Protein AF-A0A8G2L8I8-F1 (afdb_monomer_lite)

Radius of gyration: 23.49 Å; chains: 1; bounding box: 88×43×34 Å

Sequence (132 aa):
MQTAEFVELLAVPQAQAKNPLFDIIVEDKINIQNYCNALIAKILELKQSHFPAFIDYQFNLVKNPEVWICKFEKLLANNEAFFSSKTAMSRYNKLYILIEKKRTELQSSGIKEPVAKTPKRLINAESEERYF

Secondary structure (DSSP, 8-state):
------SS--EE-GGG-S-TTT-EE-SS---HHHHHHHHHHHHHHS-TTTHHHHHHHHHHH-S-HHHHHHHHHHHHHHTGGGG-SHHHHHHHHHHHHHHHHHHHHHHHHTS--------GGGS---------

Organism: Flavobacterium psychrophilum (NCBI:txid96345)

pLDDT: mean 83.63, std 14.46, range [49.31, 96.06]

Structure (mmCIF, N/CA/C/O backbone):
data_AF-A0A8G2L8I8-F1
#
_entry.id   AF-A0A8G2L8I8-F1
#
loop_
_atom_site.group_PDB
_atom_site.id
_atom_site.type_symbol
_atom_site.label_atom_id
_atom_site.label_alt_id
_atom_site.label_comp_id
_atom_site.label_asym_id
_atom_site.label_entity_id
_atom_site.label_seq_id
_atom_site.pdbx_PDB_ins_code
_atom_site.Cartn_x
_atom_site.Cartn_y
_atom_site.Cartn_z
_atom_site.occupancy
_atom_site.B_iso_or_equiv
_atom_site.auth_seq_id
_atom_site.auth_comp_id
_atom_site.auth_asym_id
_atom_site.auth_atom_id
_atom_site.pdbx_PDB_model_num
ATOM 1 N N . MET A 1 1 ? -13.816 10.723 -0.049 1.00 81.62 1 MET A N 1
ATOM 2 C CA . MET A 1 1 ? -12.504 10.156 -0.419 1.00 81.62 1 MET A CA 1
ATOM 3 C C . MET A 1 1 ? -12.299 10.375 -1.907 1.00 81.62 1 MET A C 1
ATOM 5 O O . MET A 1 1 ? -13.246 10.183 -2.662 1.00 81.62 1 MET A O 1
ATOM 9 N N . GLN A 1 2 ? -11.108 10.804 -2.313 1.00 88.94 2 GLN A N 1
ATOM 10 C CA . GLN A 1 2 ? -10.752 10.972 -3.721 1.00 88.94 2 GLN A CA 1
ATOM 11 C C . GLN A 1 2 ? -10.095 9.699 -4.264 1.00 88.94 2 GLN A C 1
ATOM 13 O O . GLN A 1 2 ? -9.395 8.995 -3.538 1.00 88.94 2 GLN A O 1
ATOM 18 N N . THR A 1 3 ? -10.310 9.394 -5.540 1.00 91.06 3 THR A N 1
ATOM 19 C CA . THR A 1 3 ? -9.776 8.189 -6.189 1.00 91.06 3 THR A CA 1
ATOM 20 C C . THR A 1 3 ? -8.532 8.496 -7.020 1.00 91.06 3 THR A C 1
ATOM 22 O O . THR A 1 3 ? -8.291 9.639 -7.410 1.00 91.06 3 THR A O 1
ATOM 25 N N . ALA A 1 4 ? -7.763 7.458 -7.343 1.00 88.38 4 ALA A N 1
ATOM 26 C CA . ALA A 1 4 ? -6.740 7.498 -8.381 1.00 88.38 4 ALA A CA 1
ATOM 27 C C . ALA A 1 4 ? -7.066 6.453 -9.456 1.00 88.38 4 ALA A C 1
ATOM 29 O O . ALA A 1 4 ? -7.612 5.392 -9.165 1.00 88.38 4 ALA A O 1
ATOM 30 N N . GLU A 1 5 ? -6.747 6.759 -10.709 1.00 88.50 5 GLU A N 1
ATOM 31 C CA . GLU A 1 5 ? -7.038 5.882 -11.848 1.00 88.50 5 GLU A CA 1
ATOM 32 C C . GLU A 1 5 ? -6.004 4.757 -11.934 1.00 88.50 5 GLU A C 1
ATOM 34 O O . GLU A 1 5 ? -5.005 4.862 -12.653 1.00 88.50 5 GLU A O 1
ATOM 39 N N . PHE A 1 6 ? -6.217 3.700 -11.153 1.00 88.31 6 PHE A N 1
ATOM 40 C CA . PHE A 1 6 ? -5.448 2.465 -11.257 1.00 88.31 6 PHE A CA 1
ATOM 41 C C . PHE A 1 6 ? -5.835 1.709 -12.530 1.00 88.31 6 PHE A C 1
ATOM 43 O O . PHE A 1 6 ? -7.015 1.521 -12.814 1.00 88.31 6 PHE A O 1
ATOM 50 N N . VAL A 1 7 ? -4.824 1.266 -13.280 1.00 81.88 7 VAL A N 1
ATOM 51 C CA . VAL A 1 7 ? -5.005 0.443 -14.489 1.00 81.88 7 VAL A CA 1
ATOM 52 C C . VAL A 1 7 ? -5.306 -1.011 -14.113 1.00 81.88 7 VAL A C 1
ATOM 54 O O . VAL A 1 7 ? -6.070 -1.686 -14.794 1.00 81.88 7 VAL A O 1
ATOM 57 N N . GLU A 1 8 ? -4.741 -1.476 -12.997 1.00 83.12 8 GLU A N 1
ATOM 58 C CA . GLU A 1 8 ? -4.936 -2.820 -12.455 1.00 83.12 8 GLU A CA 1
ATOM 59 C C . GLU A 1 8 ? -5.478 -2.723 -11.027 1.00 83.12 8 GLU A C 1
ATOM 61 O O . GLU A 1 8 ? -4.891 -2.053 -10.175 1.00 83.12 8 GLU A O 1
ATOM 66 N N . LEU A 1 9 ? -6.611 -3.383 -10.776 1.00 87.69 9 LEU A N 1
ATOM 67 C CA . LEU A 1 9 ? -7.254 -3.447 -9.465 1.00 87.69 9 LEU A CA 1
ATOM 68 C C . LEU A 1 9 ? -6.973 -4.824 -8.860 1.00 87.69 9 LEU A C 1
ATOM 70 O O . LEU A 1 9 ? -7.669 -5.787 -9.169 1.00 87.69 9 LEU A O 1
ATOM 74 N N . LEU A 1 10 ? -5.962 -4.924 -7.996 1.00 87.06 10 LEU A N 1
ATOM 75 C CA . LEU A 1 10 ? -5.564 -6.176 -7.332 1.00 87.06 10 LEU A CA 1
ATOM 76 C C . LEU A 1 10 ? -6.495 -6.587 -6.173 1.00 87.06 10 LEU A C 1
ATOM 78 O O . LEU A 1 10 ? -6.070 -7.266 -5.241 1.00 87.06 10 LEU A O 1
ATOM 82 N N . ALA A 1 11 ? -7.751 -6.140 -6.193 1.00 87.88 11 ALA A N 1
ATOM 83 C CA . ALA A 1 11 ? -8.700 -6.516 -5.157 1.00 87.88 11 ALA A CA 1
ATOM 84 C C . ALA A 1 11 ? -9.150 -7.969 -5.317 1.00 87.88 11 ALA A C 1
ATOM 86 O O . ALA A 1 11 ? -9.395 -8.435 -6.431 1.00 87.88 11 ALA A O 1
ATOM 87 N N . VAL A 1 12 ? -9.311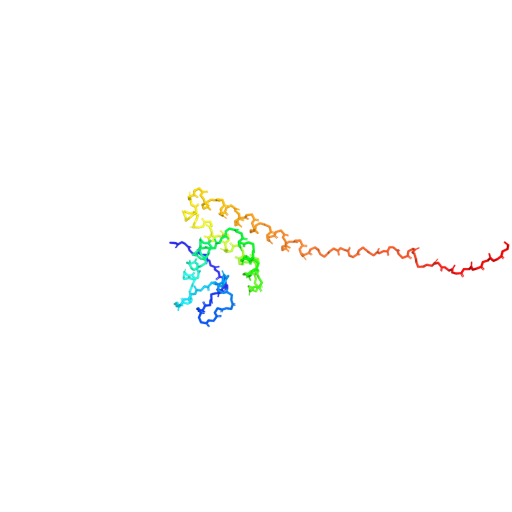 -8.654 -4.190 1.00 88.50 12 VAL A N 1
ATOM 88 C CA . VAL A 1 12 ? -9.846 -10.016 -4.124 1.00 88.50 12 VAL A CA 1
ATOM 89 C C . VAL A 1 12 ? -11.006 -10.076 -3.127 1.00 88.50 12 VAL A C 1
ATOM 91 O O . VAL A 1 12 ? -10.980 -9.361 -2.125 1.00 88.50 12 VAL A O 1
ATOM 94 N N . PRO A 1 13 ? -12.026 -10.916 -3.357 1.00 87.50 13 PRO A N 1
ATOM 95 C CA . PRO A 1 13 ? -13.003 -11.237 -2.318 1.00 87.50 13 PRO A CA 1
ATOM 96 C C . PRO A 1 13 ? -12.326 -11.952 -1.139 1.00 87.50 13 PRO A C 1
ATOM 98 O O . PRO A 1 13 ? -11.377 -12.711 -1.356 1.00 87.50 13 PRO A O 1
ATOM 101 N N . GLN A 1 14 ? -12.843 -11.809 0.086 1.00 85.94 14 GLN A N 1
ATOM 102 C CA . GLN A 1 14 ? -12.295 -12.461 1.287 1.00 85.94 14 GLN A CA 1
ATOM 103 C C . GLN A 1 14 ? -12.135 -13.975 1.107 1.00 85.94 14 GLN A C 1
ATOM 105 O O . GLN A 1 14 ? -11.133 -14.552 1.522 1.00 85.94 14 GLN A O 1
ATOM 110 N N . ALA A 1 15 ? 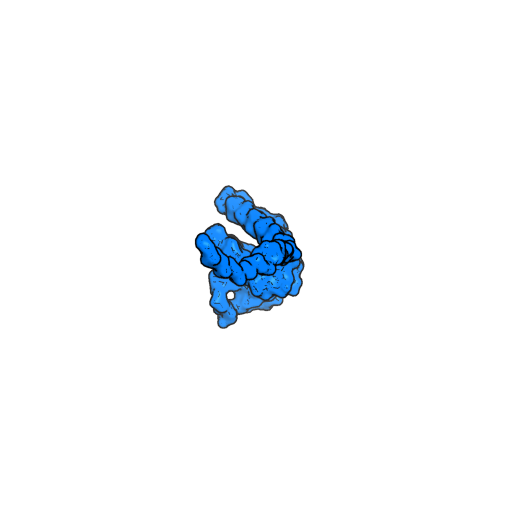-13.095 -14.621 0.440 1.00 85.12 15 ALA A N 1
ATOM 111 C CA . ALA A 1 15 ? -13.064 -16.058 0.164 1.00 85.12 15 ALA A CA 1
ATOM 112 C C . ALA A 1 15 ? -11.880 -16.502 -0.721 1.00 85.12 15 ALA A C 1
ATOM 114 O O . ALA A 1 15 ? -11.560 -17.688 -0.765 1.00 85.12 15 ALA A O 1
ATOM 115 N N . GLN A 1 16 ? -11.242 -15.573 -1.437 1.00 85.88 16 GLN A N 1
ATOM 116 C CA . GLN A 1 16 ? -10.109 -15.826 -2.330 1.00 85.88 16 GLN A CA 1
ATOM 117 C C . GLN A 1 16 ? -8.795 -15.229 -1.805 1.00 85.88 16 GLN A C 1
ATOM 119 O O . GLN A 1 16 ? -7.773 -15.316 -2.491 1.00 85.88 16 GLN A O 1
ATOM 124 N N . ALA A 1 17 ? -8.806 -14.642 -0.603 1.00 88.12 17 ALA A N 1
ATOM 125 C CA . ALA A 1 17 ? -7.621 -14.062 0.008 1.00 88.12 17 ALA A CA 1
ATOM 126 C C . ALA A 1 17 ? -6.576 -15.152 0.294 1.00 88.12 17 ALA A C 1
ATOM 128 O O . ALA A 1 17 ? -6.824 -16.111 1.028 1.00 88.12 17 ALA A O 1
ATOM 129 N N . LYS A 1 18 ? -5.387 -14.997 -0.289 1.00 88.19 18 LYS A N 1
ATOM 130 C CA . LYS A 1 18 ? -4.233 -15.886 -0.080 1.00 88.19 18 LYS A CA 1
ATOM 131 C C . LYS A 1 18 ? -3.310 -15.345 1.003 1.00 88.19 18 LYS A C 1
ATOM 133 O O . LYS A 1 18 ? -2.656 -16.116 1.699 1.00 88.19 18 LYS A O 1
ATOM 138 N N . ASN A 1 19 ? -3.256 -14.026 1.147 1.00 89.25 19 ASN A N 1
ATOM 139 C CA . ASN A 1 19 ? -2.518 -13.329 2.180 1.00 89.25 19 ASN A CA 1
ATOM 140 C C . ASN A 1 19 ? -3.401 -12.225 2.785 1.00 89.25 19 ASN A C 1
ATOM 142 O O . ASN A 1 19 ? -3.241 -11.056 2.435 1.00 89.25 19 ASN A O 1
ATOM 146 N N . PRO A 1 20 ? -4.295 -12.552 3.737 1.00 87.50 20 PRO A N 1
ATOM 147 C CA . PRO A 1 20 ? -5.247 -11.591 4.313 1.00 87.50 20 PRO A CA 1
ATOM 148 C C . PRO A 1 20 ? -4.602 -10.340 4.931 1.00 87.50 20 PRO A C 1
ATOM 150 O O . PRO A 1 20 ? -5.255 -9.307 5.097 1.00 87.50 20 PRO A O 1
ATOM 153 N N . LEU A 1 21 ? -3.313 -10.424 5.285 1.00 91.06 21 LEU A N 1
ATOM 154 C CA . LEU A 1 21 ? -2.563 -9.298 5.826 1.00 91.06 21 LEU A CA 1
ATOM 155 C C . LEU A 1 21 ? -2.299 -8.223 4.763 1.00 91.06 21 LEU A C 1
ATOM 157 O O . LEU A 1 21 ? -2.347 -7.039 5.090 1.00 91.06 21 LEU A O 1
ATOM 161 N N . PHE A 1 22 ? -2.021 -8.613 3.515 1.00 93.06 22 PHE A N 1
ATOM 162 C CA . PHE A 1 22 ? -1.634 -7.690 2.440 1.00 93.06 22 PHE A CA 1
ATOM 163 C C . PHE A 1 22 ? -2.606 -7.644 1.264 1.00 93.06 22 PHE A C 1
ATOM 165 O O . PHE A 1 22 ? -2.525 -6.708 0.470 1.00 93.06 22 PHE A O 1
ATOM 172 N N . ASP A 1 23 ? -3.527 -8.597 1.168 1.00 92.75 23 ASP A N 1
ATOM 173 C CA . ASP A 1 23 ? -4.581 -8.603 0.164 1.00 92.75 23 ASP A CA 1
ATOM 174 C C . ASP A 1 23 ? -5.512 -7.404 0.355 1.00 92.75 23 ASP A C 1
ATOM 176 O O . ASP A 1 23 ? -5.920 -7.050 1.468 1.00 92.75 23 ASP A O 1
ATOM 180 N N . ILE A 1 24 ? -5.854 -6.767 -0.764 1.00 92.75 24 ILE A N 1
ATOM 181 C CA . ILE A 1 24 ? -6.841 -5.693 -0.800 1.00 92.75 24 ILE A CA 1
ATOM 182 C C . ILE A 1 24 ? -8.200 -6.369 -0.935 1.00 92.75 24 ILE A C 1
ATOM 184 O O . ILE A 1 24 ? -8.553 -6.865 -2.001 1.00 92.75 24 ILE A O 1
ATOM 188 N N . ILE A 1 25 ? -8.946 -6.423 0.162 1.00 91.44 25 ILE A N 1
ATOM 189 C CA . ILE A 1 25 ? -10.218 -7.140 0.198 1.00 91.44 25 ILE A CA 1
ATOM 190 C C . ILE A 1 25 ? -11.356 -6.204 -0.204 1.00 91.44 25 ILE A C 1
ATOM 192 O O . ILE A 1 25 ? -11.504 -5.119 0.363 1.00 91.44 25 ILE A O 1
ATOM 196 N N . VAL A 1 26 ? -12.158 -6.627 -1.181 1.00 90.88 26 VAL A N 1
ATOM 197 C CA . VAL A 1 26 ? -13.391 -5.945 -1.596 1.00 90.88 26 VAL A CA 1
ATOM 198 C C . VAL A 1 26 ? -14.484 -7.001 -1.755 1.00 90.88 26 VAL A C 1
ATOM 200 O O . VAL A 1 26 ? -14.407 -7.830 -2.657 1.00 90.88 26 VAL A O 1
ATOM 203 N N . GLU A 1 27 ? -15.489 -6.962 -0.878 1.00 84.12 27 GLU A N 1
ATOM 204 C CA . GLU A 1 27 ? -16.627 -7.900 -0.897 1.00 84.12 27 GLU A CA 1
ATOM 205 C C . GLU A 1 27 ? -17.660 -7.555 -1.977 1.00 84.12 27 GLU A C 1
ATOM 207 O O . GLU A 1 27 ? -18.294 -8.433 -2.559 1.00 84.12 27 GLU A O 1
ATOM 212 N N . ASP A 1 28 ? -17.813 -6.263 -2.263 1.00 81.69 28 ASP A N 1
ATOM 213 C CA . ASP A 1 28 ? -18.741 -5.761 -3.269 1.00 81.69 28 ASP A CA 1
ATOM 214 C C . ASP A 1 28 ? -18.140 -5.804 -4.683 1.00 81.69 28 ASP A C 1
ATOM 216 O O . ASP A 1 28 ? -17.026 -6.269 -4.933 1.00 81.69 28 ASP A O 1
ATOM 220 N N . LYS A 1 29 ? -18.865 -5.238 -5.653 1.00 87.12 29 LYS A N 1
ATOM 221 C CA . LYS A 1 29 ? -18.351 -5.042 -7.009 1.00 87.12 29 LYS A CA 1
ATOM 222 C C . LYS A 1 29 ? -17.018 -4.285 -6.975 1.00 87.12 29 LYS A C 1
ATOM 224 O O . LYS A 1 29 ? -16.957 -3.127 -6.547 1.00 87.12 29 LYS A O 1
ATOM 229 N N . ILE A 1 30 ? -15.977 -4.917 -7.515 1.00 88.44 30 ILE A N 1
ATOM 230 C CA . ILE A 1 30 ? -14.672 -4.289 -7.710 1.00 88.44 30 ILE A CA 1
ATOM 231 C C . ILE A 1 30 ? -14.835 -3.152 -8.722 1.00 88.44 30 ILE A C 1
ATOM 233 O O . ILE A 1 30 ? -15.161 -3.355 -9.891 1.00 88.44 30 ILE A O 1
ATOM 237 N N . ASN A 1 31 ? -14.628 -1.933 -8.243 1.00 91.56 31 ASN A N 1
ATOM 238 C CA . ASN A 1 31 ? -14.542 -0.723 -9.042 1.00 91.56 31 ASN A CA 1
ATOM 239 C C . ASN A 1 31 ? -13.435 0.167 -8.458 1.00 91.56 31 ASN A C 1
ATOM 241 O O . ASN A 1 31 ? -12.935 -0.086 -7.360 1.00 91.56 31 ASN A O 1
ATOM 245 N N . ILE A 1 32 ? -13.053 1.214 -9.188 1.00 91.00 32 ILE A N 1
ATOM 246 C CA . ILE A 1 32 ? -11.952 2.106 -8.798 1.00 91.00 32 ILE A CA 1
ATOM 247 C C . ILE A 1 32 ? -12.186 2.725 -7.414 1.00 91.00 32 ILE A C 1
ATOM 249 O O . ILE A 1 32 ? -11.254 2.821 -6.617 1.00 91.00 32 ILE A O 1
ATOM 253 N N . GLN A 1 33 ? -13.423 3.116 -7.104 1.00 91.56 33 GLN A N 1
ATOM 254 C CA . GLN A 1 33 ? -13.758 3.759 -5.838 1.00 91.56 33 GLN A CA 1
ATOM 255 C C . GLN A 1 33 ? -13.623 2.796 -4.657 1.00 91.56 33 GLN A C 1
ATOM 257 O O . GLN A 1 33 ? -12.932 3.111 -3.690 1.00 91.56 33 GLN A O 1
ATOM 262 N N . ASN A 1 34 ? -14.210 1.606 -4.762 1.00 92.31 34 ASN A N 1
ATOM 263 C CA . ASN A 1 34 ? -14.144 0.565 -3.740 1.00 92.31 34 ASN A CA 1
ATOM 264 C C . ASN A 1 34 ? -12.710 0.073 -3.535 1.00 92.31 34 ASN A C 1
ATOM 266 O O . ASN A 1 34 ? -12.276 -0.082 -2.399 1.00 92.31 34 ASN A O 1
ATOM 270 N N . TYR A 1 35 ? -11.947 -0.075 -4.619 1.00 93.94 35 TYR A N 1
ATOM 271 C CA . TYR A 1 35 ? -10.530 -0.418 -4.547 1.00 93.94 35 TYR A CA 1
ATOM 272 C C . TYR A 1 35 ? -9.714 0.655 -3.812 1.00 93.94 35 TYR A C 1
ATOM 274 O O . TYR A 1 35 ? -8.966 0.334 -2.893 1.00 93.94 35 TYR A O 1
ATOM 282 N N . CYS A 1 36 ? -9.881 1.935 -4.165 1.00 93.75 36 CYS A N 1
ATOM 283 C CA . CYS A 1 36 ? -9.176 3.032 -3.495 1.00 93.75 36 CYS A CA 1
ATOM 284 C C . CYS A 1 36 ? -9.548 3.124 -2.004 1.00 93.75 36 CYS A C 1
ATOM 286 O O . CYS A 1 36 ? -8.665 3.322 -1.169 1.00 93.75 36 CYS A O 1
ATOM 288 N N . ASN A 1 37 ? -10.833 2.935 -1.675 1.00 93.06 37 ASN A N 1
ATOM 289 C CA . ASN A 1 37 ? -11.330 2.898 -0.297 1.00 93.06 37 ASN A CA 1
ATOM 290 C C . ASN A 1 37 ? -10.650 1.769 0.483 1.00 93.06 37 ASN A C 1
ATOM 292 O O . ASN A 1 37 ? -10.089 2.009 1.551 1.00 93.06 37 ASN A O 1
ATOM 296 N N . ALA A 1 38 ? -10.661 0.553 -0.069 1.00 94.06 38 ALA A N 1
ATOM 297 C CA . ALA A 1 38 ? -10.065 -0.620 0.555 1.00 94.06 38 ALA A CA 1
ATOM 298 C C . ALA A 1 38 ? -8.545 -0.478 0.720 1.00 94.06 38 ALA A C 1
ATOM 300 O O . ALA A 1 38 ? -8.006 -0.839 1.764 1.00 94.06 38 ALA A O 1
ATOM 301 N N . LEU A 1 39 ? -7.854 0.107 -0.263 1.00 94.44 39 LEU A N 1
ATOM 302 C CA . LEU A 1 39 ? -6.414 0.348 -0.200 1.00 94.44 39 LEU A CA 1
ATOM 303 C C . LEU A 1 39 ? -6.050 1.348 0.907 1.00 94.44 39 LEU A C 1
ATOM 305 O O . LEU A 1 39 ? -5.164 1.067 1.714 1.00 94.44 39 LEU A O 1
ATOM 309 N N . ILE A 1 40 ? -6.752 2.483 1.004 1.00 93.12 40 ILE A N 1
ATOM 310 C CA . ILE A 1 40 ? -6.532 3.447 2.094 1.00 93.12 40 ILE A CA 1
ATOM 311 C C . ILE A 1 40 ? -6.873 2.822 3.449 1.00 93.12 40 ILE A C 1
ATOM 313 O O . ILE A 1 40 ? -6.076 2.932 4.381 1.00 93.12 40 ILE A O 1
ATOM 317 N N . ALA A 1 41 ? -8.003 2.120 3.559 1.00 92.81 41 ALA A N 1
ATOM 318 C CA . ALA A 1 41 ? -8.391 1.440 4.791 1.00 92.81 41 ALA A CA 1
ATOM 319 C C . ALA A 1 41 ? -7.323 0.430 5.239 1.00 92.81 41 ALA A C 1
ATOM 321 O O . ALA A 1 41 ? -6.902 0.456 6.396 1.00 92.81 41 ALA A O 1
ATOM 322 N N . LYS A 1 42 ? -6.801 -0.382 4.311 1.00 93.81 42 LYS A N 1
ATOM 323 C CA . LYS A 1 42 ? -5.719 -1.338 4.579 1.00 93.81 42 LYS A CA 1
ATOM 324 C C . LYS A 1 42 ? -4.454 -0.636 5.072 1.00 93.81 42 LYS A C 1
ATOM 326 O O . LYS A 1 42 ? -3.848 -1.070 6.048 1.00 93.81 42 LYS A O 1
ATOM 331 N N . ILE A 1 43 ? -4.067 0.480 4.453 1.00 92.94 43 ILE A N 1
ATOM 332 C CA . ILE A 1 43 ? -2.909 1.275 4.888 1.00 92.94 43 ILE A CA 1
ATOM 333 C C . ILE A 1 43 ? -3.102 1.862 6.289 1.00 92.94 43 ILE A C 1
ATOM 335 O O . ILE A 1 43 ? -2.138 1.927 7.054 1.00 92.94 43 ILE A O 1
ATOM 339 N N . LEU A 1 44 ? -4.312 2.296 6.641 1.00 90.69 44 LEU A N 1
ATOM 340 C CA . LEU A 1 44 ? -4.620 2.816 7.974 1.00 90.69 44 LEU A CA 1
ATOM 341 C C . LEU A 1 44 ? -4.623 1.702 9.036 1.00 90.69 44 LEU A C 1
ATOM 343 O O . LEU A 1 44 ? -4.119 1.917 10.137 1.00 90.69 44 LEU A O 1
ATOM 347 N N . GLU A 1 45 ? -5.104 0.508 8.686 1.00 92.44 45 GLU A N 1
ATOM 348 C CA . GLU A 1 45 ? -5.137 -0.680 9.550 1.00 92.44 45 GLU A CA 1
ATOM 349 C C . GLU A 1 45 ? -3.735 -1.265 9.808 1.00 92.44 45 GLU A C 1
ATOM 351 O O . GLU A 1 45 ? -3.394 -1.642 10.933 1.00 92.44 45 GLU A O 1
ATOM 356 N N . LEU A 1 46 ? -2.888 -1.326 8.777 1.00 93.69 46 LEU A N 1
ATOM 357 C CA . LEU A 1 46 ? -1.572 -1.960 8.855 1.00 93.69 46 LEU A CA 1
ATOM 358 C C . LEU A 1 46 ? -0.660 -1.298 9.896 1.00 93.69 46 LEU A C 1
ATOM 360 O O . LEU A 1 46 ? -0.674 -0.089 10.105 1.00 93.69 46 LEU A O 1
ATOM 364 N N . LYS A 1 47 ? 0.221 -2.069 10.536 1.00 92.00 47 LYS A N 1
ATOM 365 C CA . LYS A 1 47 ? 1.294 -1.492 11.362 1.00 92.00 47 LYS A CA 1
ATOM 366 C C . LYS A 1 47 ? 2.360 -0.866 10.463 1.00 92.00 47 LYS A C 1
ATOM 368 O O . LYS A 1 47 ? 2.707 -1.416 9.422 1.00 92.00 47 LYS A O 1
ATOM 373 N N . GLN A 1 48 ? 2.962 0.234 10.913 1.00 90.62 48 GLN A N 1
ATOM 374 C CA . GLN A 1 48 ? 4.013 0.946 10.172 1.00 90.62 48 GLN A CA 1
ATOM 375 C C . GLN A 1 48 ? 5.239 0.065 9.842 1.00 90.62 48 GLN A C 1
ATOM 377 O O . GLN A 1 48 ? 5.971 0.336 8.886 1.00 90.62 48 GLN A O 1
ATOM 382 N N . SER A 1 49 ? 5.498 -0.986 10.626 1.00 92.62 49 SER A N 1
ATOM 383 C CA . SER A 1 49 ? 6.542 -1.987 10.356 1.00 92.62 49 SER A CA 1
ATOM 384 C C . SER A 1 49 ? 6.262 -2.824 9.106 1.00 92.62 49 SER A C 1
ATOM 386 O O . SER A 1 49 ? 7.207 -3.275 8.471 1.00 92.62 49 SER A O 1
ATOM 388 N N . HIS A 1 50 ? 4.994 -3.002 8.732 1.00 95.25 50 HIS A N 1
ATOM 389 C CA . HIS A 1 50 ? 4.580 -3.850 7.615 1.00 95.25 50 HIS A CA 1
ATOM 390 C C . HIS A 1 50 ? 4.511 -3.119 6.273 1.00 95.25 50 HIS A C 1
ATOM 392 O O . HIS A 1 50 ? 4.398 -3.777 5.247 1.00 95.25 50 HIS A O 1
ATOM 398 N N . PHE A 1 51 ? 4.607 -1.786 6.248 1.00 95.25 51 PHE A N 1
ATOM 399 C CA . PHE A 1 51 ? 4.539 -1.022 4.997 1.00 95.25 51 PHE A CA 1
ATOM 400 C C . PHE A 1 51 ? 5.539 -1.469 3.921 1.00 95.25 51 PHE A C 1
ATOM 402 O O . PHE A 1 51 ? 5.108 -1.584 2.779 1.00 95.25 51 PHE A O 1
ATOM 409 N N . PRO A 1 52 ? 6.822 -1.761 4.229 1.00 95.19 52 PRO A N 1
ATOM 410 C CA . PRO A 1 52 ? 7.753 -2.240 3.208 1.00 95.19 52 PRO A CA 1
ATOM 411 C C . PRO A 1 52 ? 7.270 -3.549 2.575 1.00 95.19 52 PRO A C 1
ATOM 413 O O . PRO A 1 52 ? 7.093 -3.610 1.365 1.00 95.19 52 PRO A O 1
ATOM 416 N N . ALA A 1 53 ? 6.938 -4.543 3.407 1.00 95.56 53 ALA A N 1
ATOM 417 C CA . ALA A 1 53 ? 6.472 -5.850 2.951 1.00 95.56 53 ALA A CA 1
ATOM 418 C C . ALA A 1 53 ? 5.139 -5.771 2.189 1.00 95.56 53 ALA A C 1
ATOM 420 O O . ALA A 1 53 ? 4.947 -6.489 1.214 1.00 95.56 53 ALA A O 1
ATOM 421 N N . PHE A 1 54 ? 4.233 -4.881 2.602 1.00 95.88 54 PHE A N 1
ATOM 422 C CA . PHE A 1 54 ? 2.988 -4.625 1.884 1.00 95.88 54 PHE A CA 1
ATOM 423 C C . PHE A 1 54 ? 3.247 -4.045 0.488 1.00 95.88 54 PHE A C 1
ATOM 425 O O . PHE A 1 54 ? 2.682 -4.531 -0.489 1.00 95.88 54 PHE A O 1
ATOM 432 N N . ILE A 1 55 ? 4.108 -3.026 0.385 1.00 94.50 55 ILE A N 1
ATOM 433 C CA . ILE A 1 55 ? 4.445 -2.412 -0.904 1.00 94.50 55 ILE A CA 1
ATOM 434 C C . ILE A 1 55 ? 5.129 -3.440 -1.804 1.00 94.50 55 ILE A C 1
ATOM 436 O O . ILE A 1 55 ? 4.723 -3.564 -2.952 1.00 94.50 55 ILE A O 1
ATOM 440 N N . ASP A 1 56 ? 6.089 -4.211 -1.282 1.00 93.88 56 ASP A N 1
ATOM 441 C CA . ASP A 1 56 ? 6.753 -5.307 -2.003 1.00 93.88 56 ASP A CA 1
ATOM 442 C C . ASP A 1 56 ? 5.751 -6.340 -2.522 1.00 93.88 56 ASP A C 1
ATOM 444 O O . ASP A 1 56 ? 5.820 -6.765 -3.674 1.00 93.88 56 ASP A O 1
ATOM 448 N N . TYR A 1 57 ? 4.797 -6.731 -1.677 1.00 94.88 57 TYR A N 1
ATOM 449 C CA . TYR A 1 57 ? 3.762 -7.689 -2.036 1.00 94.88 57 TYR A CA 1
ATOM 450 C C . TYR A 1 57 ? 2.920 -7.194 -3.215 1.00 94.88 57 TYR A C 1
ATOM 452 O O . TYR A 1 57 ? 2.792 -7.900 -4.212 1.00 94.88 57 TYR A O 1
ATOM 460 N N . GLN A 1 58 ? 2.409 -5.962 -3.141 1.00 93.38 58 GLN A N 1
ATOM 461 C CA . GLN A 1 58 ? 1.622 -5.369 -4.226 1.00 93.38 58 GLN A CA 1
ATOM 462 C C . GLN A 1 58 ? 2.465 -5.170 -5.494 1.00 93.38 58 GLN A C 1
ATOM 464 O O . GLN A 1 58 ? 1.996 -5.461 -6.593 1.00 93.38 58 GLN A O 1
ATOM 469 N N . PHE A 1 59 ? 3.730 -4.762 -5.343 1.00 91.12 59 PHE A N 1
ATOM 470 C CA . PHE A 1 59 ? 4.689 -4.614 -6.441 1.00 91.12 59 PHE A CA 1
ATOM 471 C C . PHE A 1 59 ? 4.893 -5.895 -7.242 1.00 91.12 59 PHE A C 1
ATOM 473 O O . PHE A 1 59 ? 4.976 -5.842 -8.462 1.00 91.12 59 PHE A O 1
ATOM 480 N N . ASN A 1 60 ? 4.974 -7.037 -6.561 1.00 91.00 60 ASN A N 1
ATOM 481 C CA . ASN A 1 60 ? 5.214 -8.327 -7.204 1.00 91.00 60 ASN A CA 1
ATOM 482 C C . ASN A 1 60 ? 3.963 -8.912 -7.879 1.00 91.00 60 ASN A C 1
ATOM 484 O O . ASN A 1 60 ? 4.078 -9.860 -8.654 1.00 91.00 60 ASN A O 1
ATOM 488 N N . LEU A 1 61 ? 2.773 -8.384 -7.576 1.00 90.44 61 LEU A N 1
ATOM 489 C CA . LEU A 1 61 ? 1.507 -8.841 -8.153 1.00 90.44 61 LEU A CA 1
ATOM 490 C C . LEU A 1 61 ? 1.083 -8.046 -9.390 1.00 90.44 61 LEU A C 1
ATOM 492 O O . LEU A 1 61 ? 0.432 -8.601 -10.277 1.00 90.44 61 LEU A O 1
ATOM 496 N N . VAL A 1 62 ? 1.411 -6.754 -9.448 1.00 90.94 62 VAL A N 1
ATOM 497 C CA . VAL A 1 62 ? 1.068 -5.902 -10.594 1.00 90.94 62 VAL A CA 1
ATOM 498 C C . VAL A 1 62 ? 1.961 -6.183 -11.794 1.00 90.94 62 VAL A C 1
ATOM 500 O O . VAL A 1 62 ? 3.161 -6.410 -11.658 1.00 90.94 62 VAL A O 1
ATOM 503 N N . LYS A 1 63 ? 1.399 -6.081 -13.001 1.00 88.38 63 LYS A N 1
ATOM 504 C CA . LYS A 1 63 ? 2.186 -6.228 -14.236 1.00 88.38 63 LYS A CA 1
ATOM 505 C C . LYS A 1 63 ? 3.077 -5.018 -14.491 1.00 88.38 63 LYS A C 1
ATOM 507 O O . LYS A 1 63 ? 4.150 -5.168 -15.062 1.00 88.38 63 LYS A O 1
ATOM 512 N N . ASN A 1 64 ? 2.631 -3.829 -14.070 1.00 89.75 64 ASN A N 1
ATOM 513 C CA . ASN A 1 64 ? 3.347 -2.562 -14.244 1.00 89.75 64 ASN A CA 1
ATOM 514 C C . ASN A 1 64 ? 3.571 -1.854 -12.891 1.00 89.75 64 ASN A C 1
ATOM 516 O O . ASN A 1 64 ? 2.816 -0.933 -12.546 1.00 89.75 64 ASN A O 1
ATOM 520 N N . PRO A 1 65 ? 4.609 -2.246 -12.126 1.00 89.81 65 PRO A N 1
ATOM 521 C CA . PRO A 1 65 ? 4.871 -1.697 -10.794 1.00 89.81 65 PRO A CA 1
ATOM 522 C C . PRO A 1 65 ? 5.149 -0.189 -10.778 1.00 89.81 65 PRO A C 1
ATOM 524 O O . PRO A 1 65 ? 4.683 0.517 -9.884 1.00 89.81 65 PRO A O 1
ATOM 527 N N . GLU A 1 66 ? 5.823 0.329 -11.809 1.00 89.25 66 GLU A N 1
ATOM 528 C CA . GLU A 1 66 ? 6.082 1.766 -11.989 1.00 89.25 66 GLU A CA 1
ATOM 529 C C . GLU A 1 66 ? 4.796 2.593 -12.069 1.00 89.25 66 GLU A C 1
ATOM 531 O O . GLU A 1 66 ? 4.654 3.628 -11.416 1.00 89.25 66 GLU A O 1
ATOM 536 N N . VAL A 1 67 ? 3.820 2.126 -12.850 1.00 91.38 67 VAL A N 1
ATOM 537 C CA . VAL A 1 67 ? 2.539 2.824 -12.988 1.00 91.38 67 VAL A CA 1
ATOM 538 C C . VAL A 1 67 ? 1.765 2.731 -11.680 1.00 91.38 67 VAL A C 1
ATOM 540 O O . VAL A 1 67 ? 1.226 3.738 -11.216 1.00 91.38 67 VAL A O 1
ATOM 543 N N . TRP A 1 68 ? 1.733 1.548 -11.060 1.00 94.12 68 TRP A N 1
ATOM 544 C CA . TRP A 1 68 ? 1.017 1.346 -9.805 1.00 94.12 68 TRP A CA 1
ATOM 545 C C . TRP A 1 68 ? 1.549 2.249 -8.691 1.00 94.12 68 TRP A C 1
ATOM 547 O O . TRP A 1 68 ? 0.747 2.891 -8.011 1.00 94.12 68 TRP A O 1
ATOM 557 N N . ILE A 1 69 ? 2.874 2.390 -8.546 1.00 93.31 69 ILE A N 1
ATOM 558 C CA . ILE A 1 69 ? 3.447 3.221 -7.479 1.00 93.31 69 ILE A CA 1
ATOM 559 C C . ILE A 1 69 ? 3.116 4.704 -7.642 1.00 93.31 69 ILE A C 1
ATOM 561 O O . ILE A 1 69 ? 2.809 5.377 -6.661 1.00 93.31 69 ILE A O 1
ATOM 565 N N . CYS A 1 70 ? 3.087 5.203 -8.879 1.00 92.56 70 CYS A N 1
ATOM 566 C CA . CYS A 1 70 ? 2.676 6.574 -9.173 1.00 92.56 70 CYS A CA 1
ATOM 567 C C . CYS A 1 70 ? 1.192 6.807 -8.858 1.00 92.56 70 CYS A C 1
ATOM 569 O O . CYS A 1 70 ? 0.816 7.863 -8.347 1.00 92.56 70 CYS A O 1
ATOM 571 N N . LYS A 1 71 ? 0.325 5.821 -9.128 1.00 94.62 71 LYS A N 1
ATOM 572 C CA . LYS A 1 71 ? -1.097 5.909 -8.754 1.00 94.62 71 LYS A CA 1
ATOM 573 C C . LYS A 1 71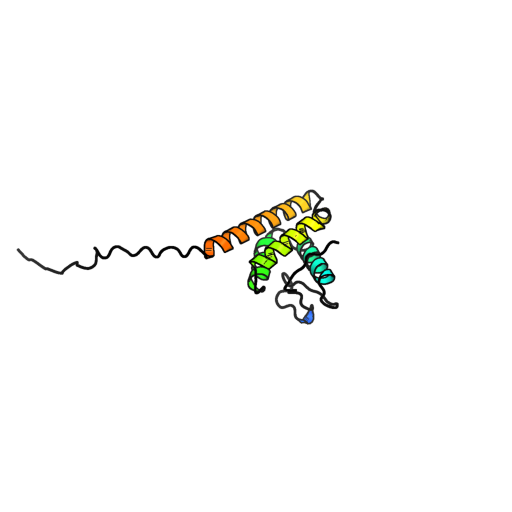 ? -1.292 5.810 -7.243 1.00 94.62 71 LYS A C 1
ATOM 575 O O . LYS A 1 71 ? -2.138 6.526 -6.710 1.00 94.62 71 LYS A O 1
ATOM 580 N N . PHE A 1 72 ? -0.497 4.991 -6.558 1.00 94.88 72 PHE A N 1
ATOM 581 C CA . PHE A 1 72 ? -0.512 4.884 -5.103 1.00 94.88 72 PHE A CA 1
ATOM 582 C C . PHE A 1 72 ? -0.089 6.192 -4.429 1.00 94.88 72 PHE A C 1
ATOM 584 O O . PHE A 1 72 ? -0.815 6.689 -3.574 1.00 94.88 72 PHE A O 1
ATOM 591 N N . GLU A 1 73 ? 1.004 6.813 -4.875 1.00 95.00 73 GLU A N 1
ATOM 592 C CA . GLU A 1 73 ? 1.423 8.136 -4.399 1.00 95.00 73 GLU A CA 1
ATOM 593 C C . GLU A 1 73 ? 0.332 9.195 -4.613 1.00 95.00 73 GLU A C 1
ATOM 595 O O . GLU A 1 73 ? -0.013 9.929 -3.687 1.00 95.00 73 GLU A O 1
ATOM 600 N N . LYS A 1 74 ? -0.270 9.244 -5.810 1.00 95.00 74 LYS A N 1
ATOM 601 C CA . LYS A 1 74 ? -1.370 10.174 -6.101 1.00 95.00 74 LYS A CA 1
ATOM 602 C C . LYS A 1 74 ? -2.575 9.935 -5.189 1.00 95.00 74 LYS A C 1
ATOM 604 O O . LYS A 1 74 ? -3.202 10.892 -4.743 1.00 95.00 74 LYS A O 1
ATOM 609 N N . LEU A 1 75 ? -2.902 8.672 -4.902 1.00 95.06 75 LEU A N 1
ATOM 610 C CA . LEU A 1 75 ? -3.984 8.327 -3.983 1.00 95.06 75 LEU A CA 1
ATOM 611 C C . LEU A 1 75 ? -3.692 8.831 -2.564 1.00 95.06 75 LEU A C 1
ATOM 613 O O . LEU A 1 75 ? -4.602 9.359 -1.929 1.00 95.06 75 LEU A O 1
ATOM 617 N N . LEU A 1 76 ? -2.452 8.692 -2.084 1.00 94.19 76 LEU A N 1
ATOM 618 C CA . LEU A 1 76 ? -2.033 9.207 -0.779 1.00 94.19 76 LEU A CA 1
ATOM 619 C C . LEU A 1 76 ? -2.131 10.737 -0.725 1.00 94.19 76 LEU A C 1
ATOM 621 O O . LEU A 1 76 ? -2.782 11.250 0.181 1.00 94.19 76 LEU A O 1
ATOM 625 N N . ALA A 1 77 ? -1.593 11.443 -1.725 1.00 92.88 77 ALA A N 1
ATOM 626 C CA . ALA A 1 77 ? -1.640 12.907 -1.812 1.00 92.88 77 ALA A CA 1
ATOM 627 C C . ALA A 1 77 ? -3.080 13.445 -1.790 1.00 92.88 77 ALA A C 1
ATOM 629 O O . ALA A 1 77 ? -3.424 14.330 -1.011 1.00 92.88 77 ALA A O 1
ATOM 630 N N . ASN A 1 78 ? -3.957 12.850 -2.599 1.00 92.69 78 ASN A N 1
ATOM 631 C CA . ASN A 1 78 ? -5.367 13.233 -2.695 1.00 92.69 78 ASN A CA 1
ATOM 632 C C . ASN A 1 78 ? -6.159 13.009 -1.392 1.00 92.69 78 ASN A C 1
ATOM 634 O O . ASN A 1 78 ? -7.269 13.519 -1.228 1.00 92.69 78 ASN A O 1
ATOM 638 N N . ASN A 1 79 ? -5.621 12.200 -0.481 1.00 91.25 79 ASN A N 1
ATOM 639 C CA . ASN A 1 79 ? -6.268 11.780 0.753 1.00 9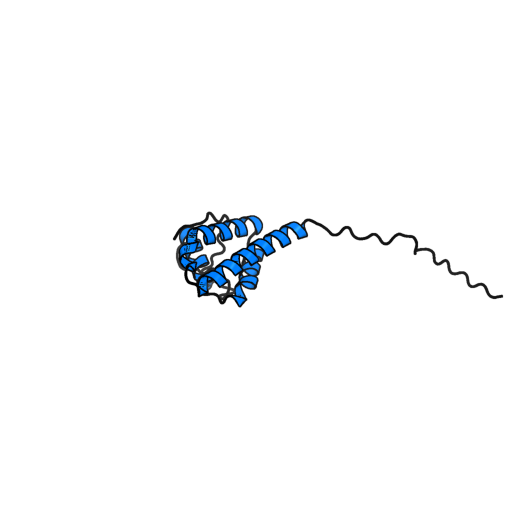1.25 79 ASN A CA 1
ATOM 640 C C . ASN A 1 79 ? -5.388 12.093 1.980 1.00 91.25 79 ASN A C 1
ATOM 642 O O . ASN A 1 79 ? -5.554 11.479 3.033 1.00 91.25 79 ASN A O 1
ATOM 646 N N . GLU A 1 80 ? -4.491 13.080 1.878 1.00 89.00 80 GLU A N 1
ATOM 647 C CA . GLU A 1 80 ? -3.583 13.492 2.960 1.00 89.00 80 GLU A CA 1
ATOM 648 C C . GLU A 1 80 ? -4.331 13.811 4.264 1.00 89.00 80 GLU A C 1
ATOM 650 O O . GLU A 1 80 ? -3.863 13.483 5.353 1.00 89.00 80 GLU A O 1
ATOM 655 N N . ALA A 1 81 ? -5.542 14.371 4.168 1.00 88.38 81 ALA A N 1
ATOM 656 C CA . ALA A 1 81 ? -6.371 14.716 5.321 1.00 88.38 81 ALA A CA 1
ATOM 657 C C . ALA A 1 81 ? -6.605 13.536 6.289 1.00 88.38 81 ALA A C 1
ATOM 659 O O . ALA A 1 81 ? -6.690 13.755 7.500 1.00 88.38 81 ALA A O 1
ATOM 660 N N . PHE A 1 82 ? -6.635 12.290 5.792 1.00 85.75 82 PHE A N 1
ATOM 661 C CA . PHE A 1 82 ? -6.770 11.084 6.623 1.00 85.75 82 PHE A CA 1
ATOM 662 C C . PHE A 1 82 ? -5.534 10.797 7.492 1.00 85.75 82 PHE A C 1
ATOM 664 O O . PHE A 1 82 ? -5.617 10.021 8.444 1.00 85.75 82 PHE A O 1
ATOM 671 N N . PHE A 1 83 ? -4.401 11.439 7.200 1.00 85.19 83 PHE A N 1
ATOM 672 C CA . PHE A 1 83 ? -3.126 11.267 7.893 1.00 85.19 83 PHE A CA 1
ATOM 673 C C . PHE A 1 83 ? -2.702 12.485 8.725 1.00 85.19 83 PHE A C 1
ATOM 675 O O . PHE A 1 83 ? -1.637 12.464 9.333 1.00 85.19 83 PHE A O 1
ATOM 682 N N . SER A 1 84 ? -3.547 13.513 8.812 1.00 80.25 84 SER A N 1
ATOM 683 C CA . SER A 1 84 ? -3.247 14.802 9.455 1.00 80.25 84 SER A CA 1
ATOM 684 C C . SER A 1 84 ? -2.972 14.745 10.969 1.00 80.25 84 SER A C 1
ATOM 686 O O . SER A 1 84 ? -2.455 15.705 11.545 1.00 80.25 84 SER A O 1
ATOM 688 N N . SER A 1 85 ? -3.273 13.633 11.650 1.00 83.19 85 SER A N 1
ATOM 689 C CA . SER A 1 85 ? -2.914 13.465 13.063 1.00 83.19 85 SER A CA 1
ATOM 690 C C . SER A 1 85 ? -1.404 13.236 13.230 1.00 83.19 85 SER A C 1
ATOM 692 O O . SER A 1 85 ? -0.764 12.581 12.410 1.00 83.19 85 SER A O 1
ATOM 694 N N . LYS A 1 86 ? -0.801 13.727 14.325 1.00 69.56 86 LYS A N 1
ATOM 695 C CA . LYS A 1 86 ? 0.662 13.630 14.547 1.00 69.56 86 LYS A CA 1
ATOM 696 C C . LYS A 1 86 ? 1.207 12.194 14.456 1.00 69.56 86 LYS A C 1
ATOM 698 O O . LYS A 1 86 ? 2.321 11.991 13.980 1.00 69.56 86 LYS A O 1
ATOM 703 N N . THR A 1 87 ? 0.435 11.200 14.894 1.00 74.94 87 THR A N 1
ATOM 704 C CA . THR A 1 87 ? 0.806 9.775 14.826 1.00 74.94 87 THR A CA 1
ATOM 705 C C . THR A 1 87 ? 0.616 9.174 13.433 1.00 74.94 87 THR A C 1
ATOM 707 O O . THR A 1 87 ? 1.316 8.226 13.081 1.00 74.94 87 THR A O 1
ATOM 710 N N . ALA A 1 88 ? -0.293 9.717 12.622 1.00 79.19 88 ALA A N 1
ATOM 711 C CA . ALA A 1 88 ? -0.491 9.296 11.242 1.00 79.19 88 ALA A CA 1
ATOM 712 C C . ALA A 1 88 ? 0.482 9.985 10.267 1.00 79.19 88 ALA A C 1
ATOM 714 O O . ALA A 1 88 ? 0.878 9.360 9.285 1.00 79.19 88 ALA A O 1
ATOM 715 N N . MET A 1 89 ? 0.981 11.185 10.582 1.00 84.56 89 MET A N 1
ATOM 716 C CA . MET A 1 89 ? 1.987 11.879 9.764 1.00 84.56 89 MET A CA 1
ATOM 717 C C . MET A 1 89 ? 3.315 11.119 9.673 1.00 84.56 89 MET A C 1
ATOM 719 O O . MET A 1 89 ? 3.902 11.020 8.599 1.00 84.56 89 MET A O 1
ATOM 723 N N . SER A 1 90 ? 3.791 10.514 10.768 1.00 88.31 90 SER A N 1
ATOM 724 C CA . SER A 1 90 ? 5.012 9.689 10.723 1.00 88.31 90 SER A CA 1
ATOM 725 C C . SER A 1 90 ? 4.841 8.454 9.829 1.00 88.31 90 SER A C 1
ATOM 727 O O . SER A 1 90 ? 5.778 8.031 9.145 1.00 88.31 90 SER A O 1
ATOM 729 N N . ARG A 1 91 ? 3.627 7.890 9.797 1.00 91.81 91 ARG A N 1
ATOM 730 C CA . ARG A 1 91 ? 3.247 6.779 8.918 1.00 91.81 91 ARG A CA 1
ATOM 731 C C . ARG A 1 91 ? 3.210 7.231 7.460 1.00 91.81 91 ARG A C 1
ATOM 733 O O . ARG A 1 91 ? 3.802 6.560 6.621 1.00 91.81 91 ARG A O 1
ATOM 740 N N . TYR A 1 92 ? 2.583 8.372 7.189 1.00 91.38 92 TYR A N 1
ATOM 741 C CA . TYR A 1 92 ? 2.500 8.985 5.865 1.00 91.38 92 TYR A CA 1
ATOM 742 C C . TYR A 1 92 ? 3.886 9.283 5.283 1.00 91.38 92 TYR A C 1
ATOM 744 O O . TYR A 1 92 ? 4.214 8.803 4.201 1.00 91.38 92 TYR A O 1
ATOM 752 N N . ASN A 1 93 ? 4.759 9.936 6.055 1.00 92.31 93 ASN A N 1
ATOM 753 C CA . ASN A 1 93 ? 6.138 10.213 5.644 1.00 92.31 93 ASN A CA 1
ATOM 754 C C . ASN A 1 93 ? 6.901 8.928 5.305 1.00 92.31 93 ASN A C 1
ATOM 756 O O . ASN A 1 93 ? 7.620 8.868 4.309 1.00 92.31 93 ASN A O 1
ATOM 760 N N . LYS A 1 94 ? 6.716 7.865 6.100 1.00 94.50 94 LYS A N 1
ATOM 761 C CA . LYS A 1 94 ? 7.346 6.573 5.809 1.00 94.50 94 LYS A CA 1
ATOM 762 C C . LYS A 1 94 ? 6.871 5.987 4.478 1.00 94.50 94 LYS A C 1
ATOM 764 O O . LYS A 1 94 ? 7.692 5.411 3.773 1.00 94.50 94 LYS A O 1
ATOM 769 N N . LEU A 1 95 ? 5.590 6.118 4.129 1.00 95.19 95 LEU A N 1
ATOM 770 C CA . LEU A 1 95 ? 5.077 5.640 2.841 1.00 95.19 95 LEU A CA 1
ATOM 771 C C . LEU A 1 95 ? 5.761 6.355 1.672 1.00 95.19 95 LEU A C 1
ATOM 773 O O . LEU A 1 95 ? 6.233 5.676 0.767 1.00 95.19 95 LEU A O 1
ATOM 777 N N . TYR A 1 96 ? 5.908 7.681 1.727 1.00 95.00 96 TYR A N 1
ATOM 778 C CA . TYR A 1 96 ? 6.611 8.444 0.686 1.00 95.00 96 TYR A CA 1
ATOM 779 C C . TYR A 1 96 ? 8.090 8.064 0.559 1.00 95.00 96 TYR A C 1
ATOM 781 O O . TYR A 1 96 ? 8.576 7.868 -0.551 1.00 95.00 96 TYR A O 1
ATOM 789 N N . ILE A 1 97 ? 8.794 7.865 1.679 1.00 95.75 97 ILE A N 1
ATOM 790 C CA . ILE A 1 97 ? 10.185 7.375 1.666 1.00 95.75 97 ILE A CA 1
ATOM 791 C C . ILE A 1 97 ? 10.263 6.001 0.984 1.00 95.75 97 ILE A C 1
ATOM 793 O O . ILE A 1 97 ? 11.157 5.758 0.177 1.00 95.75 97 ILE A O 1
ATOM 797 N N . LEU A 1 98 ? 9.333 5.090 1.287 1.00 96.06 98 LEU A N 1
ATOM 798 C CA . LEU A 1 98 ? 9.308 3.762 0.669 1.00 96.06 98 LEU A CA 1
ATOM 799 C C . LEU A 1 98 ? 8.972 3.823 -0.826 1.00 96.06 98 LEU A C 1
ATOM 801 O O . LEU A 1 98 ? 9.570 3.078 -1.599 1.00 96.06 98 LEU A O 1
ATOM 805 N N . ILE A 1 99 ? 8.066 4.715 -1.232 1.00 94.81 99 ILE A N 1
ATOM 806 C CA . ILE A 1 99 ? 7.744 4.965 -2.641 1.00 94.81 99 ILE A CA 1
ATOM 807 C C . ILE A 1 99 ? 8.991 5.429 -3.398 1.00 94.81 99 ILE A C 1
ATOM 809 O O . ILE A 1 99 ? 9.335 4.861 -4.434 1.00 94.81 99 ILE A O 1
ATOM 813 N N . GLU A 1 100 ? 9.717 6.402 -2.852 1.00 94.31 100 GLU A N 1
ATOM 814 C CA . GLU A 1 100 ? 10.914 6.937 -3.499 1.00 94.31 100 GLU A CA 1
ATOM 815 C C . GLU A 1 100 ? 12.052 5.912 -3.557 1.00 94.31 100 GLU A C 1
ATOM 817 O O . GLU A 1 100 ? 12.721 5.746 -4.583 1.00 94.31 100 GLU A O 1
ATOM 822 N N . LYS A 1 101 ? 12.212 5.129 -2.485 1.00 93.56 101 LYS A N 1
ATOM 823 C CA . LYS A 1 101 ? 13.147 4.002 -2.464 1.00 93.56 101 LYS A CA 1
ATOM 824 C C . LYS A 1 101 ? 12.826 2.999 -3.576 1.00 93.56 101 LYS A C 1
ATOM 826 O O . LYS A 1 101 ? 13.727 2.589 -4.302 1.00 93.56 101 LYS A O 1
ATOM 831 N N . LYS A 1 102 ? 11.551 2.642 -3.752 1.00 91.81 102 LYS A N 1
ATOM 832 C CA . LYS A 1 102 ? 11.119 1.711 -4.804 1.00 91.81 102 LYS A CA 1
ATOM 833 C C . LYS A 1 102 ? 11.360 2.242 -6.212 1.00 91.81 102 LYS A C 1
ATOM 835 O O . LYS A 1 102 ? 11.762 1.473 -7.079 1.00 91.81 102 LYS A O 1
ATOM 840 N N . ARG A 1 103 ? 11.173 3.544 -6.443 1.00 90.75 103 ARG A N 1
ATOM 841 C CA . ARG A 1 103 ? 11.535 4.182 -7.721 1.00 90.75 103 ARG A CA 1
ATOM 842 C C . ARG A 1 103 ? 13.028 4.088 -7.999 1.00 90.75 103 ARG A C 1
ATOM 844 O O . ARG A 1 103 ? 13.414 3.717 -9.103 1.00 90.75 103 ARG A O 1
ATOM 851 N N . THR A 1 104 ? 13.851 4.363 -6.991 1.00 89.94 104 THR A N 1
ATOM 852 C CA . THR A 1 104 ? 15.310 4.245 -7.108 1.00 89.94 104 THR A CA 1
ATOM 853 C C . THR A 1 104 ? 15.730 2.810 -7.448 1.00 89.94 104 THR A C 1
ATOM 855 O O . THR A 1 104 ? 16.561 2.610 -8.328 1.00 89.94 104 THR A O 1
ATOM 858 N N . GLU A 1 105 ? 15.127 1.804 -6.804 1.00 89.06 105 GLU A N 1
ATOM 859 C CA . GLU A 1 105 ? 15.385 0.379 -7.080 1.00 89.06 105 GLU A CA 1
ATOM 860 C C . GLU A 1 105 ? 14.993 -0.035 -8.511 1.00 89.06 105 GLU A C 1
ATOM 862 O O . GLU A 1 105 ? 15.708 -0.798 -9.165 1.00 89.06 105 GLU A O 1
ATOM 867 N N . LEU A 1 106 ? 13.873 0.481 -9.026 1.00 85.06 106 LEU A N 1
ATOM 868 C CA . LEU A 1 106 ? 13.446 0.238 -10.408 1.00 85.06 106 LEU A CA 1
ATOM 869 C C . LEU A 1 106 ? 14.428 0.846 -11.417 1.00 85.06 106 LEU A C 1
ATOM 871 O O . LEU A 1 106 ? 14.810 0.191 -12.386 1.00 85.06 106 LEU A O 1
ATOM 875 N N . GLN A 1 107 ? 14.893 2.070 -11.156 1.00 80.81 107 GLN A N 1
ATOM 876 C CA . GLN A 1 107 ? 15.869 2.752 -12.006 1.00 80.81 107 GLN A CA 1
ATOM 877 C C . GLN A 1 107 ? 17.249 2.078 -11.969 1.00 80.81 107 GLN A C 1
ATOM 879 O O . GLN A 1 107 ? 17.902 1.964 -13.007 1.00 80.81 107 GLN A O 1
ATOM 884 N N . SER A 1 108 ? 17.692 1.588 -10.805 1.00 74.06 108 SER A N 1
ATOM 885 C CA . SER A 1 108 ? 18.989 0.913 -10.668 1.00 74.06 108 SER A CA 1
ATOM 886 C C . SER A 1 108 ? 19.011 -0.474 -11.312 1.00 74.06 108 SER A C 1
ATOM 888 O O . SER A 1 108 ? 20.029 -0.860 -11.877 1.00 74.06 108 SER A O 1
ATOM 890 N N . SER A 1 109 ? 17.883 -1.190 -11.325 1.00 61.31 109 SER A N 1
ATOM 891 C CA . SER A 1 109 ? 17.755 -2.509 -11.969 1.00 61.31 109 SER A CA 1
ATOM 892 C C . SER A 1 109 ? 17.951 -2.464 -13.496 1.00 61.31 109 SER A C 1
ATOM 894 O O . SER A 1 109 ? 18.270 -3.481 -14.113 1.00 61.31 109 SER A O 1
ATOM 896 N N . GLY A 1 110 ? 17.802 -1.286 -14.117 1.00 55.03 110 GLY A N 1
ATOM 897 C CA . GLY A 1 110 ? 18.136 -1.049 -15.526 1.00 55.03 110 GLY A CA 1
ATOM 898 C C . GLY A 1 110 ? 19.642 -0.944 -15.801 1.00 55.03 110 GLY A C 1
ATOM 899 O O . GLY A 1 110 ? 20.082 -1.143 -16.937 1.00 55.03 110 GLY A O 1
ATOM 900 N N . ILE A 1 111 ? 20.451 -0.685 -14.771 1.00 52.06 111 ILE A N 1
ATOM 901 C CA . ILE A 1 111 ? 21.909 -0.645 -14.850 1.00 52.06 111 ILE A CA 1
ATOM 902 C C . ILE A 1 111 ? 22.406 -2.065 -14.582 1.00 52.06 111 ILE A C 1
ATOM 904 O O . ILE A 1 111 ? 22.731 -2.435 -13.457 1.00 52.06 111 ILE A O 1
ATOM 908 N N . LYS A 1 112 ? 22.462 -2.896 -15.629 1.00 49.97 112 LYS A N 1
ATOM 909 C CA . LYS A 1 112 ? 23.251 -4.132 -15.561 1.00 49.97 112 LYS A CA 1
ATOM 910 C C . LYS A 1 112 ? 24.671 -3.721 -15.192 1.00 49.97 112 LYS A C 1
ATOM 912 O O . LYS A 1 112 ? 25.303 -3.011 -15.976 1.00 49.97 112 LYS A O 1
ATOM 917 N N . GLU A 1 113 ? 25.157 -4.141 -14.024 1.00 52.41 113 GLU A N 1
ATOM 918 C CA . GLU A 1 113 ? 26.573 -4.002 -13.695 1.00 52.41 113 GLU A CA 1
ATOM 919 C C . GLU A 1 113 ? 27.369 -4.527 -14.897 1.00 52.41 113 GLU A C 1
ATOM 921 O O . GLU A 1 113 ? 27.129 -5.661 -15.339 1.00 52.41 113 GLU A O 1
ATOM 926 N N . PRO A 1 114 ? 28.256 -3.719 -15.505 1.00 52.09 114 PRO A N 1
ATOM 927 C CA . PRO A 1 114 ? 29.132 -4.248 -16.524 1.00 52.09 114 PRO A CA 1
ATOM 928 C C . PRO A 1 114 ? 29.942 -5.336 -15.835 1.00 52.09 114 PRO A C 1
ATOM 930 O O . PRO A 1 114 ? 30.734 -5.041 -14.943 1.00 52.09 114 PRO A O 1
ATOM 933 N N . VAL A 1 115 ? 29.702 -6.594 -16.224 1.00 57.78 115 VAL A N 1
ATOM 934 C CA . VAL A 1 115 ? 30.517 -7.733 -15.805 1.00 57.78 115 VAL A CA 1
ATOM 935 C C . VAL A 1 115 ? 31.956 -7.303 -16.019 1.00 57.78 115 VAL A C 1
ATOM 937 O O . VAL A 1 115 ? 32.386 -7.127 -17.165 1.00 57.78 115 VAL A O 1
ATOM 940 N N . ALA A 1 116 ? 32.669 -7.055 -14.921 1.00 58.47 116 ALA A N 1
ATOM 941 C CA . ALA A 1 116 ? 34.069 -6.709 -14.963 1.00 58.47 116 ALA A CA 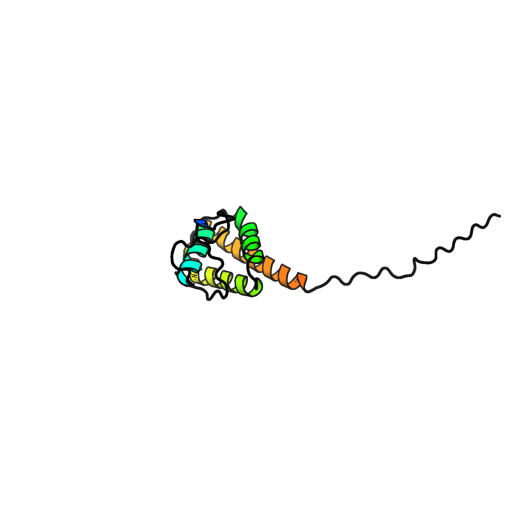1
ATOM 942 C C . ALA A 1 116 ? 34.764 -7.912 -15.594 1.00 58.47 116 ALA A C 1
ATOM 944 O O . ALA A 1 116 ? 34.985 -8.932 -14.945 1.00 58.47 116 ALA A O 1
ATOM 945 N N . LYS A 1 117 ? 35.028 -7.837 -16.903 1.00 58.09 117 LYS A N 1
ATOM 946 C CA . LYS A 1 117 ? 35.836 -8.835 -17.587 1.00 58.09 117 LYS A CA 1
ATOM 947 C C . LYS A 1 117 ? 37.192 -8.760 -16.910 1.00 58.09 117 LYS A C 1
ATOM 949 O O . LYS A 1 117 ? 37.925 -7.794 -17.119 1.00 58.09 117 LYS A O 1
ATOM 954 N N . THR A 1 118 ? 37.498 -9.749 -16.077 1.00 56.81 118 THR A N 1
ATOM 955 C CA . THR A 1 118 ? 38.842 -9.962 -15.558 1.00 56.81 118 THR A CA 1
ATOM 956 C C . THR A 1 118 ? 39.788 -9.879 -16.755 1.00 56.81 118 THR A C 1
ATOM 958 O O . THR A 1 118 ? 39.575 -10.587 -17.748 1.00 56.81 118 THR A O 1
ATOM 961 N N . PRO A 1 119 ? 40.776 -8.966 -16.750 1.00 57.62 119 PRO A N 1
ATOM 962 C CA . PRO A 1 119 ? 41.696 -8.868 -17.864 1.00 57.62 119 PRO A CA 1
ATOM 963 C C . PRO A 1 119 ? 42.356 -10.235 -18.052 1.00 57.62 119 PRO A C 1
ATOM 965 O O . PRO A 1 119 ? 42.882 -10.809 -17.100 1.00 57.62 119 PRO A O 1
ATOM 968 N N . LYS A 1 120 ? 42.321 -10.758 -19.286 1.00 55.66 120 LYS A N 1
ATOM 969 C CA . LYS A 1 120 ? 42.864 -12.065 -19.719 1.00 55.66 120 LYS A CA 1
ATOM 970 C C . LYS A 1 120 ? 44.385 -12.234 -19.506 1.00 55.66 120 LYS A C 1
ATOM 972 O O . LYS A 1 120 ? 45.003 -13.075 -20.141 1.00 55.66 120 LYS A O 1
ATOM 977 N N . ARG A 1 121 ? 45.019 -11.443 -18.639 1.00 52.91 121 ARG A N 1
ATOM 978 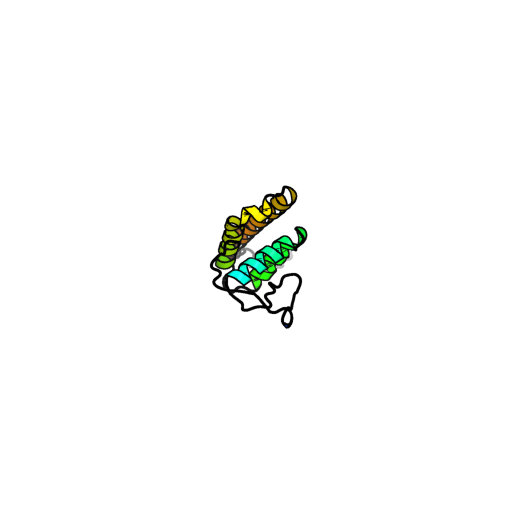C CA . ARG A 1 121 ? 46.459 -11.490 -18.351 1.00 52.91 121 ARG A CA 1
ATOM 979 C C . ARG A 1 121 ? 46.863 -12.528 -17.299 1.00 52.91 121 ARG A C 1
ATOM 981 O O . ARG A 1 121 ? 48.049 -12.651 -17.039 1.00 52.91 121 ARG A O 1
ATOM 988 N N . LEU A 1 122 ? 45.922 -13.286 -16.731 1.00 52.78 122 LEU A N 1
ATOM 989 C CA . LEU A 1 122 ? 46.221 -14.386 -15.796 1.00 52.78 122 LEU A CA 1
ATOM 990 C C . LEU A 1 122 ? 46.024 -15.786 -16.404 1.00 52.78 122 LEU A C 1
ATOM 992 O O . LEU A 1 122 ? 46.076 -16.777 -15.686 1.00 52.78 122 LEU A O 1
ATOM 996 N N . ILE A 1 123 ? 45.814 -15.886 -17.719 1.00 55.72 123 ILE A N 1
ATOM 997 C CA . ILE A 1 123 ? 45.740 -17.166 -18.434 1.00 55.72 123 ILE A CA 1
ATOM 998 C C . ILE A 1 123 ? 47.022 -17.293 -19.254 1.00 55.72 123 ILE A C 1
ATOM 1000 O O . ILE A 1 123 ? 47.023 -16.961 -20.429 1.00 55.72 123 ILE A O 1
ATOM 1004 N N . ASN A 1 124 ? 48.129 -17.589 -18.577 1.00 54.22 124 ASN A N 1
ATOM 1005 C CA . ASN A 1 124 ? 49.342 -18.238 -19.095 1.00 54.22 124 ASN A CA 1
ATOM 1006 C C . ASN A 1 124 ? 50.357 -18.283 -17.943 1.00 54.22 124 ASN A C 1
ATOM 1008 O O . ASN A 1 124 ? 51.390 -17.621 -17.963 1.00 54.22 124 ASN A O 1
ATOM 1012 N N . ALA A 1 125 ? 50.033 -19.043 -16.896 1.00 52.69 125 ALA A N 1
ATOM 1013 C CA . ALA A 1 125 ? 51.075 -19.679 -16.104 1.00 52.69 125 ALA A CA 1
ATOM 1014 C C . ALA A 1 125 ? 51.450 -20.949 -16.874 1.00 52.69 125 ALA A C 1
ATOM 1016 O O . ALA A 1 125 ? 50.925 -22.028 -16.601 1.00 52.69 125 ALA A O 1
ATOM 1017 N N . GLU A 1 126 ? 52.264 -20.793 -17.922 1.00 50.84 126 GLU A N 1
ATOM 1018 C CA . GLU A 1 126 ? 52.962 -21.936 -18.495 1.00 50.84 126 GLU A CA 1
ATOM 1019 C C . GLU A 1 126 ? 53.887 -22.480 -17.409 1.00 50.84 126 GLU A C 1
ATOM 1021 O O . GLU A 1 126 ? 54.880 -21.877 -17.011 1.00 50.84 126 GLU A O 1
ATOM 1026 N N . SER A 1 127 ? 53.431 -23.603 -16.873 1.00 56.81 127 SER A N 1
ATOM 1027 C CA . SER A 1 127 ? 54.214 -24.673 -16.294 1.00 56.81 127 SER A CA 1
ATOM 1028 C C . SER A 1 127 ? 55.559 -24.828 -17.008 1.00 56.81 127 SER A C 1
ATOM 1030 O O . SER A 1 127 ? 55.628 -25.477 -18.045 1.00 56.81 127 SER A O 1
ATOM 1032 N N . GLU A 1 128 ? 56.635 -24.314 -16.423 1.00 50.59 128 GLU A N 1
ATOM 1033 C CA . GLU A 1 128 ? 57.965 -24.877 -16.636 1.00 50.59 128 GLU A CA 1
ATOM 1034 C C . GLU A 1 128 ? 58.646 -25.077 -15.283 1.00 50.59 128 GLU A C 1
ATOM 1036 O O . GLU A 1 128 ? 59.208 -24.160 -14.683 1.00 50.59 128 GLU A O 1
ATOM 1041 N N . GLU A 1 129 ? 58.585 -26.322 -14.810 1.00 57.25 129 GLU A N 1
ATOM 1042 C CA . GLU A 1 129 ? 59.622 -26.893 -13.961 1.00 57.25 129 GLU A CA 1
ATOM 1043 C C . GLU A 1 129 ? 60.984 -26.622 -14.609 1.00 57.25 129 GLU A C 1
ATOM 1045 O O . GLU A 1 129 ? 61.278 -27.114 -15.699 1.00 57.25 129 GLU A O 1
ATOM 1050 N N . ARG A 1 130 ? 61.845 -25.865 -13.932 1.00 54.91 130 ARG A N 1
ATOM 1051 C CA . ARG A 1 130 ? 63.279 -25.883 -14.218 1.00 54.91 130 ARG A CA 1
ATOM 1052 C C . ARG A 1 130 ? 64.030 -26.118 -12.921 1.00 54.91 130 ARG A C 1
ATOM 1054 O O . ARG A 1 130 ? 64.209 -25.215 -12.110 1.00 54.91 130 ARG A O 1
ATOM 1061 N N . TYR A 1 131 ? 64.434 -27.372 -12.758 1.00 49.31 131 TYR A N 1
ATOM 1062 C CA . TYR A 1 131 ? 65.527 -27.785 -11.891 1.00 49.31 131 TYR A CA 1
ATOM 1063 C C . TYR A 1 131 ? 66.831 -27.176 -12.404 1.00 49.31 131 TYR A C 1
ATOM 1065 O O . TYR A 1 131 ? 67.157 -27.419 -13.563 1.00 49.31 131 TYR A O 1
ATOM 1073 N N . PHE A 1 132 ? 67.565 -26.466 -11.545 1.00 53.44 132 PHE A N 1
ATOM 1074 C CA . PHE A 1 132 ? 69.032 -26.413 -11.517 1.00 53.44 132 PHE A CA 1
ATOM 1075 C C . PHE A 1 132 ? 69.496 -26.119 -10.089 1.00 53.44 132 PHE A C 1
ATOM 1077 O O . PHE A 1 132 ? 68.927 -25.191 -9.471 1.00 53.44 132 PHE A O 1
#

Foldseek 3Di:
DDFFDDPDQQEDDPVPDPDVLQHQHDNDDDDRVSSLVSVVVSLVPHDLVCLLVNLVVVCVVDPCSPRVLVRVVVSCVVPVVVQPDPVSVVSSVSNVVSSVVVVVVVVVVVPDPPPPPPPPPPPDPPDDDDDD